Protein AF-A0A183B733-F1 (afdb_monomer)

Mean predicted aligned error: 8.27 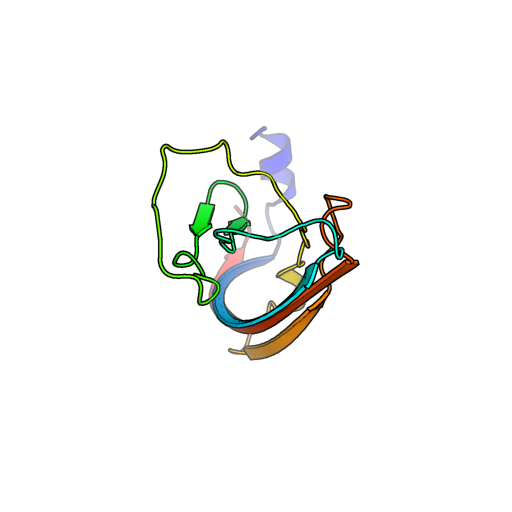Å

Structure (mmCIF, N/CA/C/O backbone):
data_AF-A0A183B733-F1
#
_entry.id   AF-A0A183B733-F1
#
loop_
_atom_site.group_PDB
_atom_site.id
_atom_site.type_symbol
_atom_site.label_atom_id
_atom_site.label_alt_id
_atom_site.label_comp_id
_atom_site.label_asym_id
_atom_site.label_entity_id
_atom_site.label_seq_id
_atom_site.pdbx_PDB_ins_code
_atom_site.Cartn_x
_atom_site.Cartn_y
_atom_site.Cartn_z
_atom_site.occupancy
_atom_site.B_iso_or_equiv
_atom_site.auth_seq_id
_atom_site.auth_comp_id
_atom_site.auth_asym_id
_atom_site.auth_atom_id
_atom_site.pdbx_PDB_model_num
ATOM 1 N N . MET A 1 1 ? -9.463 10.894 -22.997 1.00 62.44 1 MET A N 1
ATOM 2 C CA . MET A 1 1 ? -8.229 11.721 -22.964 1.00 62.44 1 MET A CA 1
ATOM 3 C C . MET A 1 1 ? -8.313 12.699 -24.121 1.00 62.44 1 MET A C 1
ATOM 5 O O . MET A 1 1 ? -8.489 12.227 -25.234 1.00 62.44 1 MET A O 1
ATOM 9 N N . SER A 1 2 ? -8.255 14.009 -23.868 1.00 85.12 2 SER A N 1
ATOM 10 C CA . SER A 1 2 ? -8.319 15.032 -24.923 1.00 85.12 2 SER A CA 1
ATOM 11 C C . SER A 1 2 ? -7.040 15.060 -25.768 1.00 85.12 2 SER A C 1
ATOM 13 O O . SER A 1 2 ? -5.976 14.662 -25.288 1.00 85.12 2 SER A O 1
ATOM 15 N N . VAL A 1 3 ? -7.145 15.556 -27.006 1.00 84.81 3 VAL A N 1
ATOM 16 C CA . VAL A 1 3 ? -6.021 15.739 -27.947 1.00 84.81 3 VAL A CA 1
ATOM 17 C C . VAL A 1 3 ? -4.889 16.554 -27.312 1.00 84.81 3 VAL A C 1
ATOM 19 O O . VAL A 1 3 ? -3.737 16.130 -27.335 1.00 84.81 3 VAL A O 1
ATOM 22 N N . TRP A 1 4 ? -5.230 17.641 -26.615 1.00 82.69 4 TRP 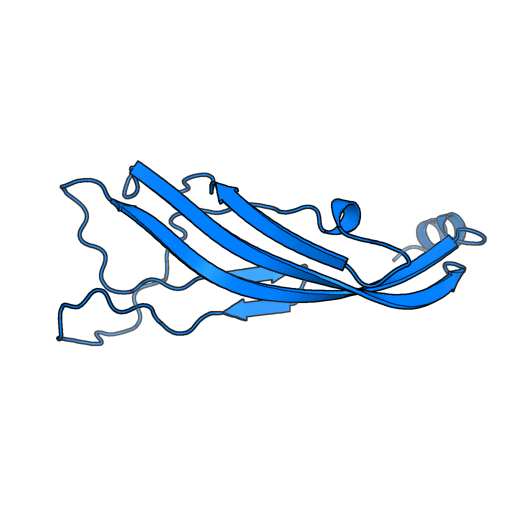A N 1
ATOM 23 C CA . TRP A 1 4 ? -4.272 18.492 -25.900 1.00 82.69 4 TRP A CA 1
ATOM 24 C C . TRP A 1 4 ? -3.411 17.731 -24.875 1.00 82.69 4 TRP A C 1
ATOM 26 O O . TRP A 1 4 ? -2.196 17.902 -24.828 1.00 82.69 4 TRP A O 1
ATOM 36 N N . ARG A 1 5 ? -3.999 16.807 -24.094 1.00 81.81 5 ARG A N 1
ATOM 37 C CA . ARG A 1 5 ? -3.239 15.999 -23.117 1.00 81.81 5 ARG A CA 1
ATOM 38 C C . ARG A 1 5 ? -2.340 14.939 -23.764 1.00 81.81 5 ARG A C 1
ATOM 40 O O . ARG A 1 5 ? -1.464 14.422 -23.073 1.00 81.81 5 ARG A O 1
ATOM 47 N N . ARG A 1 6 ? -2.583 14.563 -25.027 1.00 78.06 6 ARG A N 1
ATOM 48 C CA . ARG A 1 6 ? -1.682 13.682 -25.795 1.00 78.06 6 ARG A CA 1
ATOM 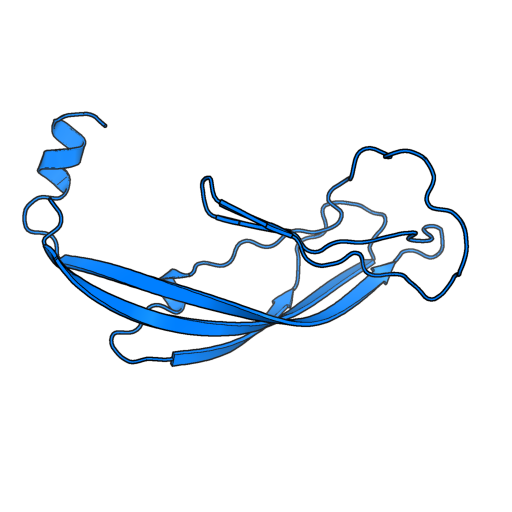49 C C . ARG A 1 6 ? -0.469 14.472 -26.278 1.00 78.06 6 ARG A C 1
ATOM 51 O O . ARG A 1 6 ? 0.648 14.091 -25.968 1.00 78.06 6 ARG A O 1
ATOM 58 N N . LEU A 1 7 ? -0.696 15.635 -26.892 1.00 82.56 7 LEU A N 1
ATOM 59 C CA . LEU A 1 7 ? 0.374 16.541 -27.331 1.00 82.56 7 LEU A CA 1
ATOM 60 C C . LEU A 1 7 ? 1.334 16.928 -26.197 1.00 82.56 7 LEU A C 1
ATOM 62 O O . LEU A 1 7 ? 2.540 16.925 -26.391 1.00 82.56 7 LEU A O 1
ATOM 66 N N . GLN A 1 8 ? 0.827 17.147 -24.980 1.00 83.00 8 GLN A N 1
ATOM 67 C CA . GLN A 1 8 ? 1.663 17.432 -23.803 1.00 83.00 8 GLN A CA 1
ATOM 68 C C . GLN A 1 8 ? 2.631 16.305 -23.389 1.00 83.00 8 GLN A C 1
ATOM 70 O O . GLN A 1 8 ? 3.446 16.510 -22.480 1.00 83.00 8 GLN A O 1
ATOM 75 N N . ARG A 1 9 ? 2.503 15.104 -23.960 1.00 81.06 9 ARG A N 1
ATOM 76 C CA . ARG A 1 9 ? 3.339 13.939 -23.644 1.00 81.06 9 ARG A CA 1
ATOM 77 C C . ARG A 1 9 ? 4.397 13.655 -24.701 1.00 81.06 9 ARG A C 1
ATOM 79 O O . ARG A 1 9 ? 5.410 13.072 -24.336 1.00 81.06 9 ARG A O 1
ATOM 86 N N . VAL A 1 10 ? 4.193 14.109 -25.936 1.00 83.88 10 VAL A N 1
ATOM 87 C CA . VAL A 1 10 ? 5.112 13.865 -27.054 1.00 83.88 10 VAL A CA 1
ATOM 88 C C . VAL A 1 10 ? 6.531 14.316 -26.684 1.00 83.88 10 VAL A C 1
ATOM 90 O O . VAL A 1 10 ? 6.717 15.397 -26.123 1.00 83.88 10 VAL A O 1
ATOM 93 N N . GLY A 1 11 ? 7.520 13.457 -26.944 1.00 79.19 11 GLY A N 1
ATOM 94 C CA . GLY A 1 11 ? 8.942 13.709 -26.675 1.00 79.19 11 GLY A CA 1
ATOM 95 C C . GLY A 1 11 ? 9.375 13.574 -25.208 1.00 79.19 11 GLY A C 1
ATOM 96 O O . GLY A 1 11 ? 10.546 13.771 -24.891 1.00 79.19 11 GLY A O 1
ATOM 97 N N . LYS A 1 12 ? 8.469 13.233 -24.278 1.00 87.25 12 LYS A N 1
ATOM 98 C CA . LYS A 1 12 ? 8.844 12.980 -22.876 1.00 87.25 12 LYS A CA 1
ATOM 99 C C . LYS A 1 12 ? 9.301 11.542 -22.694 1.00 87.25 12 LYS A C 1
ATOM 101 O O . LYS A 1 12 ? 8.663 10.623 -23.193 1.00 87.25 12 LYS A O 1
ATOM 106 N N . LYS A 1 13 ? 10.346 11.325 -21.895 1.00 86.19 13 LYS A N 1
ATOM 107 C CA . LYS A 1 13 ? 10.752 9.971 -21.496 1.00 86.19 13 LYS A CA 1
ATOM 108 C C . LYS A 1 13 ? 9.643 9.295 -20.684 1.00 86.19 13 LYS A C 1
ATOM 110 O O . LYS A 1 13 ? 9.031 9.906 -19.807 1.00 86.19 13 LYS A O 1
ATOM 115 N N . ALA A 1 14 ? 9.403 8.023 -20.969 1.00 87.38 14 ALA A N 1
ATOM 116 C CA . ALA A 1 14 ? 8.450 7.167 -20.288 1.00 87.38 14 ALA A CA 1
ATOM 117 C C . ALA A 1 14 ? 9.095 5.827 -19.940 1.00 87.38 14 ALA A C 1
ATOM 119 O O . ALA A 1 14 ? 9.787 5.214 -20.746 1.00 87.38 14 ALA A O 1
ATOM 120 N N . ALA A 1 15 ? 8.794 5.338 -18.743 1.00 90.06 15 ALA A N 1
ATOM 121 C CA . ALA A 1 15 ? 9.189 4.011 -18.313 1.00 90.06 15 ALA A CA 1
ATOM 122 C C . ALA A 1 15 ? 7.997 3.272 -17.707 1.00 90.06 15 ALA A C 1
ATOM 124 O O . ALA A 1 15 ? 7.101 3.858 -17.086 1.00 90.06 15 ALA A O 1
ATOM 125 N N .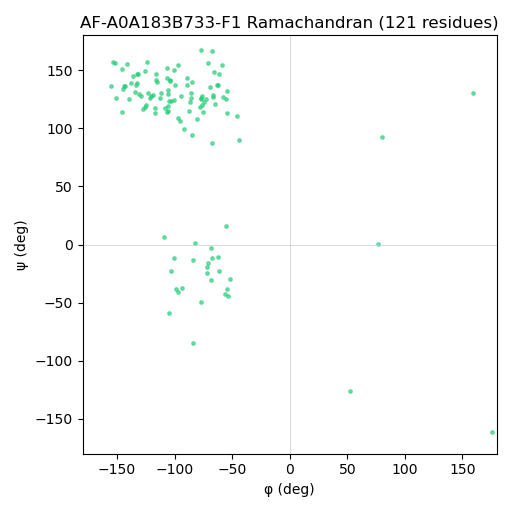 LYS A 1 16 ? 7.975 1.957 -17.906 1.00 91.69 16 LYS A N 1
ATOM 126 C CA . LYS A 1 16 ? 6.980 1.049 -17.346 1.00 91.69 16 LYS A CA 1
ATOM 127 C C . LYS A 1 16 ? 7.653 0.219 -16.261 1.00 91.69 16 LYS A C 1
ATOM 129 O O . LYS A 1 16 ? 8.532 -0.574 -16.568 1.00 91.69 16 LYS A O 1
ATOM 134 N N . PHE A 1 17 ? 7.188 0.356 -15.023 1.00 92.62 17 PHE A N 1
ATOM 135 C CA . PHE A 1 17 ? 7.687 -0.407 -13.876 1.00 92.62 17 PHE A CA 1
ATOM 136 C C . PHE A 1 17 ? 6.690 -1.483 -13.439 1.00 92.62 17 PHE A C 1
ATOM 138 O O . PHE A 1 17 ? 5.469 -1.274 -13.473 1.00 92.62 17 PHE A O 1
ATOM 145 N N . GLN A 1 18 ? 7.213 -2.631 -13.023 1.00 93.31 18 GLN A N 1
ATOM 146 C CA . GLN A 1 18 ? 6.507 -3.668 -12.289 1.00 93.31 18 GLN A CA 1
ATOM 147 C C . GLN A 1 18 ? 6.861 -3.537 -10.814 1.00 93.31 18 GLN A C 1
ATOM 149 O O . GLN A 1 18 ? 8.028 -3.592 -10.444 1.00 93.31 18 GLN A O 1
ATOM 154 N N . PHE A 1 19 ? 5.831 -3.399 -9.986 1.00 92.69 19 PHE A N 1
ATOM 155 C CA . PHE A 1 19 ? 5.975 -3.394 -8.539 1.00 92.69 19 PHE A CA 1
ATOM 156 C C . PHE A 1 19 ? 5.347 -4.654 -7.960 1.00 92.69 19 PHE A C 1
ATOM 158 O O . PHE A 1 19 ? 4.189 -4.956 -8.268 1.00 92.69 19 PHE A O 1
ATOM 165 N N . THR A 1 20 ? 6.087 -5.343 -7.101 1.00 93.31 20 THR A N 1
ATOM 166 C CA . THR A 1 20 ? 5.615 -6.500 -6.338 1.00 93.31 20 THR A CA 1
ATOM 167 C C . THR A 1 20 ? 5.722 -6.172 -4.856 1.00 93.31 20 THR A C 1
ATOM 169 O O . THR A 1 20 ? 6.763 -5.722 -4.394 1.00 93.31 20 THR A O 1
ATOM 172 N N . THR A 1 21 ? 4.644 -6.371 -4.103 1.00 92.62 21 THR A N 1
ATOM 173 C CA . THR A 1 21 ? 4.608 -6.108 -2.658 1.00 92.62 21 THR A CA 1
ATOM 174 C C . THR A 1 21 ? 4.453 -7.408 -1.887 1.00 92.62 21 THR A C 1
ATOM 176 O O . THR A 1 21 ? 3.473 -8.124 -2.104 1.00 92.62 21 THR A O 1
ATOM 179 N N . SER A 1 22 ? 5.345 -7.657 -0.938 1.00 93.12 22 SER A N 1
ATOM 180 C CA . SER A 1 22 ? 5.249 -8.761 0.017 1.00 93.12 22 SER A CA 1
ATOM 181 C C . SER A 1 22 ? 4.853 -8.207 1.381 1.00 93.12 22 SER A C 1
ATOM 183 O O . SER A 1 22 ? 5.593 -7.423 1.972 1.00 93.12 22 SER A O 1
ATOM 185 N N . LEU A 1 23 ? 3.669 -8.582 1.867 1.00 92.38 23 LEU A N 1
ATOM 186 C CA . LEU A 1 23 ? 3.185 -8.191 3.194 1.00 92.38 23 LEU A CA 1
ATOM 187 C C . LEU A 1 23 ? 3.892 -9.057 4.242 1.00 92.38 23 LEU A C 1
ATOM 189 O O . LEU A 1 23 ? 3.837 -10.280 4.132 1.00 92.38 23 LEU A O 1
ATOM 193 N N . GLN A 1 24 ? 4.548 -8.438 5.223 1.00 92.25 24 GLN A N 1
ATOM 194 C CA . GLN A 1 24 ? 5.328 -9.155 6.237 1.00 92.25 24 GLN A CA 1
ATOM 195 C C . GLN A 1 24 ? 4.589 -9.197 7.571 1.00 92.25 24 GLN A C 1
ATOM 197 O O . GLN A 1 24 ? 4.254 -10.273 8.053 1.00 92.25 24 GLN A O 1
ATOM 202 N N . GLU A 1 25 ? 4.277 -8.033 8.137 1.00 92.56 25 GLU A N 1
ATOM 203 C CA . GLU A 1 25 ? 3.686 -7.940 9.472 1.00 92.56 25 GLU A CA 1
ATOM 204 C C . GLU A 1 25 ? 2.659 -6.812 9.539 1.00 92.56 25 GLU A C 1
ATOM 206 O O . GLU A 1 25 ? 2.895 -5.709 9.049 1.00 92.56 25 GLU A O 1
ATOM 211 N N . LEU A 1 26 ? 1.514 -7.082 10.164 1.00 92.00 26 LEU A N 1
ATOM 212 C CA . LEU A 1 26 ? 0.481 -6.090 10.438 1.00 92.00 26 LEU A CA 1
ATOM 213 C C . LEU A 1 26 ? 0.318 -5.938 11.949 1.00 92.00 26 LEU A C 1
ATOM 215 O O . LEU A 1 26 ? -0.202 -6.835 12.609 1.00 92.00 26 LEU A O 1
ATOM 219 N N . THR A 1 27 ? 0.679 -4.772 12.470 1.00 93.00 27 THR A N 1
ATOM 220 C CA . THR A 1 27 ? 0.512 -4.428 13.883 1.00 93.00 27 THR A CA 1
ATOM 221 C C . THR A 1 27 ? -0.646 -3.449 14.010 1.00 93.00 27 THR A C 1
ATOM 223 O O . THR A 1 27 ? -0.618 -2.361 13.430 1.00 93.00 27 THR A O 1
ATOM 226 N N . ILE A 1 28 ? -1.688 -3.829 14.746 1.00 90.75 28 ILE A N 1
ATOM 227 C CA . ILE A 1 28 ? -2.863 -2.991 14.988 1.00 90.75 28 ILE A CA 1
ATOM 228 C C . ILE A 1 28 ? -3.134 -2.962 16.483 1.00 90.75 28 ILE A C 1
ATOM 230 O O . ILE A 1 28 ? -3.328 -4.006 17.101 1.00 90.75 28 ILE A O 1
ATOM 234 N N . GLU A 1 29 ? -3.265 -1.765 17.033 1.00 91.12 29 GLU A N 1
ATOM 235 C CA . GLU A 1 29 ? -3.755 -1.570 18.389 1.00 91.12 29 GLU A CA 1
ATOM 236 C C . GLU A 1 29 ? -5.202 -1.096 18.317 1.00 91.12 29 GLU A C 1
ATOM 238 O O . GLU A 1 29 ? -5.525 -0.099 17.665 1.00 91.12 29 GLU A O 1
ATOM 243 N N . CYS A 1 30 ? -6.099 -1.835 18.962 1.00 90.25 30 CYS A N 1
ATOM 244 C CA . CYS A 1 30 ? -7.514 -1.494 19.049 1.00 90.25 30 CYS A CA 1
ATOM 245 C C . CYS A 1 30 ? -7.816 -0.786 20.371 1.00 90.25 30 CYS A C 1
ATOM 247 O O . CYS A 1 30 ? -7.146 -0.999 21.379 1.00 90.25 30 CYS A O 1
ATOM 249 N N . ASN A 1 31 ? -8.874 0.023 20.387 1.00 88.75 31 ASN A N 1
ATOM 250 C CA . ASN A 1 31 ? -9.420 0.541 21.639 1.00 88.75 31 ASN A CA 1
ATOM 251 C C . ASN A 1 31 ? -9.999 -0.618 22.482 1.00 88.75 31 ASN A C 1
ATOM 253 O O . ASN A 1 31 ? -10.556 -1.563 21.926 1.00 88.75 31 ASN A O 1
ATOM 257 N N . ARG A 1 32 ? -9.945 -0.516 23.817 1.00 82.00 32 ARG A N 1
ATOM 258 C CA . ARG A 1 32 ? -10.461 -1.501 24.791 1.00 82.00 32 ARG A CA 1
ATOM 259 C C . ARG A 1 32 ? -11.923 -1.899 24.553 1.00 82.00 32 ARG A C 1
ATOM 261 O O . ARG A 1 32 ? -12.313 -3.019 24.861 1.00 82.00 32 ARG A O 1
ATOM 268 N N . GLN A 1 33 ? -12.726 -0.998 23.991 1.00 85.50 33 GLN A N 1
ATOM 269 C CA . GLN A 1 33 ? -14.141 -1.239 23.678 1.00 85.50 33 GLN A CA 1
ATOM 270 C C . GLN A 1 33 ? -14.365 -1.953 22.335 1.00 85.50 33 GLN A C 1
ATOM 272 O O . GLN A 1 33 ? -15.474 -2.404 22.050 1.00 85.50 33 GLN A O 1
ATOM 277 N N . TYR A 1 34 ? -13.343 -2.045 21.481 1.00 83.19 34 TYR A N 1
ATOM 278 C CA . TYR A 1 34 ? -13.457 -2.641 20.158 1.00 83.19 34 TYR A CA 1
ATOM 279 C C . TYR A 1 34 ? -12.778 -4.008 20.107 1.00 83.19 34 TYR A C 1
ATOM 281 O O . TYR A 1 34 ? -11.557 -4.115 20.174 1.00 83.19 34 TYR A O 1
ATOM 289 N N . ARG A 1 35 ? -13.582 -5.056 19.905 1.00 79.00 35 ARG A N 1
ATOM 290 C CA . ARG A 1 35 ? -13.090 -6.394 19.566 1.00 79.00 35 ARG A CA 1
ATOM 291 C C . ARG A 1 35 ? -13.168 -6.600 18.050 1.00 79.00 35 ARG A C 1
ATOM 293 O O . ARG A 1 35 ? -14.279 -6.678 17.516 1.00 79.00 35 ARG A O 1
ATOM 300 N N . PRO A 1 36 ? -12.034 -6.642 17.328 1.00 75.44 36 PRO A N 1
ATOM 301 C CA . PRO A 1 36 ? -12.049 -6.957 15.907 1.00 75.44 36 PRO A CA 1
ATOM 302 C C . PRO A 1 36 ? -12.427 -8.430 15.703 1.00 75.44 36 PRO A C 1
ATOM 304 O O . PRO A 1 36 ? -11.923 -9.303 16.399 1.00 75.44 36 PRO A O 1
ATOM 307 N N . GLY A 1 37 ? -13.321 -8.699 14.747 1.00 78.81 37 GLY A N 1
ATOM 308 C CA . GLY A 1 37 ? -13.609 -10.064 14.295 1.00 78.81 37 GLY A CA 1
ATOM 309 C C . GLY A 1 37 ? -12.592 -10.486 13.240 1.00 78.81 37 GLY A C 1
ATOM 310 O O . GLY A 1 37 ? -11.557 -11.069 13.537 1.00 78.81 37 GLY A O 1
ATOM 311 N N . THR A 1 38 ? -12.867 -10.114 11.992 1.00 81.94 38 THR A N 1
ATOM 312 C CA . THR A 1 38 ? -11.987 -10.374 10.850 1.00 81.94 38 THR A CA 1
ATOM 313 C C . THR A 1 38 ? -11.455 -9.078 10.262 1.00 81.94 38 THR A C 1
ATOM 315 O O . THR A 1 38 ? -12.220 -8.127 10.069 1.00 81.94 38 THR A O 1
ATOM 318 N N . PHE A 1 39 ? -10.182 -9.059 9.881 1.00 84.69 39 PHE A N 1
ATOM 319 C CA . PHE A 1 39 ? -9.585 -7.951 9.139 1.00 84.69 39 PHE A CA 1
ATOM 320 C C . PHE A 1 39 ? -8.967 -8.441 7.834 1.00 84.69 39 PHE A C 1
ATOM 322 O O . PHE A 1 39 ? -8.663 -9.618 7.649 1.00 84.69 39 PHE A O 1
ATOM 329 N N . VAL A 1 40 ? -8.827 -7.514 6.892 1.00 89.69 40 VAL A N 1
ATOM 330 C CA . VAL A 1 40 ? -8.283 -7.783 5.567 1.00 89.69 40 VAL A CA 1
ATOM 331 C C . VAL A 1 40 ? -7.492 -6.565 5.120 1.00 89.69 40 VAL A C 1
ATOM 333 O O . VAL A 1 40 ? -7.985 -5.439 5.227 1.00 89.69 40 VAL A O 1
ATOM 336 N N . ILE A 1 41 ? -6.292 -6.785 4.587 1.00 91.19 41 ILE A N 1
ATOM 337 C CA . ILE A 1 41 ? -5.506 -5.734 3.947 1.00 91.19 41 ILE A CA 1
ATOM 338 C C . ILE A 1 41 ? -5.948 -5.635 2.493 1.00 91.19 41 ILE A C 1
ATOM 340 O O . ILE A 1 41 ? -6.021 -6.629 1.770 1.00 91.19 41 ILE A O 1
ATOM 344 N N . VAL A 1 42 ? -6.236 -4.414 2.058 1.00 92.44 42 VAL A N 1
ATOM 345 C CA . VAL A 1 42 ? -6.586 -4.119 0.674 1.00 92.44 42 VAL A CA 1
ATOM 346 C C . VAL A 1 42 ? -5.529 -3.194 0.101 1.00 92.44 42 VAL A C 1
ATOM 348 O O . VAL A 1 42 ? -5.399 -2.052 0.535 1.00 92.44 42 VAL A O 1
ATOM 351 N N . TRP A 1 43 ? -4.824 -3.671 -0.916 1.00 91.38 43 TRP A N 1
ATOM 352 C CA . TRP A 1 43 ? -3.968 -2.842 -1.748 1.00 91.38 43 TRP A CA 1
ATOM 353 C C . TRP A 1 43 ? -4.754 -2.389 -2.973 1.00 91.38 43 TRP A C 1
ATOM 355 O O . TRP A 1 43 ? -5.340 -3.208 -3.681 1.00 91.38 43 TRP A O 1
ATOM 365 N N . SER A 1 44 ? -4.787 -1.091 -3.252 1.00 91.62 44 SER A N 1
ATOM 366 C CA . SER A 1 44 ? -5.502 -0.571 -4.420 1.00 91.62 44 SER A CA 1
ATOM 367 C C . SER A 1 44 ? -4.652 0.435 -5.174 1.00 91.62 44 SER A C 1
ATOM 369 O O . SER A 1 44 ? -3.987 1.275 -4.573 1.00 91.62 44 SER A O 1
ATOM 371 N N . ARG A 1 45 ? -4.667 0.342 -6.504 1.00 88.31 45 ARG A N 1
ATOM 372 C CA . ARG A 1 45 ? -3.991 1.282 -7.396 1.00 88.31 45 ARG A CA 1
ATOM 373 C C . ARG A 1 45 ? -4.805 1.446 -8.670 1.00 88.31 45 ARG A C 1
ATOM 375 O O . ARG A 1 45 ? -4.896 0.524 -9.483 1.00 88.31 45 ARG A O 1
ATOM 382 N N . ARG A 1 46 ? -5.341 2.654 -8.878 1.00 83.81 46 ARG A N 1
ATOM 383 C CA . ARG A 1 46 ? -6.262 2.964 -9.986 1.00 83.81 46 ARG A CA 1
ATOM 384 C C . ARG A 1 46 ? -7.425 1.956 -9.983 1.00 83.81 46 ARG A C 1
ATOM 386 O O . ARG A 1 46 ? -8.042 1.761 -8.947 1.00 83.81 46 ARG A O 1
ATOM 393 N N . SER A 1 47 ? -7.682 1.282 -11.102 1.00 84.88 47 SER A N 1
ATOM 394 C CA . SER A 1 47 ? -8.749 0.281 -11.225 1.00 84.88 47 SER A CA 1
ATOM 395 C C . SER A 1 47 ? -8.369 -1.118 -10.705 1.00 84.88 47 SER A C 1
ATOM 397 O O . SER A 1 47 ? -9.168 -2.043 -10.821 1.00 84.88 47 SER A O 1
ATOM 399 N N . ARG A 1 48 ? -7.155 -1.317 -10.172 1.00 86.06 48 ARG A N 1
ATOM 400 C CA . ARG A 1 48 ? -6.710 -2.616 -9.642 1.00 86.06 48 ARG A CA 1
ATOM 401 C C . ARG A 1 48 ? -6.842 -2.648 -8.128 1.00 86.06 48 ARG A C 1
ATOM 403 O O . ARG A 1 48 ? -6.457 -1.695 -7.450 1.00 86.06 48 ARG A O 1
ATOM 410 N N . ARG A 1 49 ? -7.329 -3.769 -7.603 1.00 90.19 49 ARG A N 1
ATOM 411 C CA . ARG A 1 49 ? -7.487 -4.001 -6.169 1.00 90.19 49 ARG A CA 1
ATOM 412 C C . ARG A 1 49 ? -7.085 -5.434 -5.837 1.00 90.19 49 ARG A C 1
ATOM 414 O O . ARG A 1 49 ? -7.633 -6.368 -6.407 1.00 90.19 49 ARG A O 1
ATOM 421 N N . TYR A 1 50 ? -6.152 -5.583 -4.906 1.00 89.31 50 TYR A N 1
ATOM 422 C CA . TYR A 1 50 ? -5.694 -6.857 -4.364 1.00 89.31 50 TYR A CA 1
ATOM 423 C C . TYR A 1 50 ? -6.047 -6.918 -2.886 1.00 89.31 50 TYR A C 1
ATOM 425 O O . TYR A 1 50 ? -6.008 -5.911 -2.180 1.00 89.31 50 TYR A O 1
ATOM 433 N N . THR A 1 51 ? -6.451 -8.092 -2.430 1.00 89.81 51 THR A N 1
ATOM 434 C CA . THR A 1 51 ? -7.014 -8.291 -1.098 1.00 89.81 51 THR A CA 1
ATOM 435 C C . THR A 1 51 ? -6.295 -9.470 -0.458 1.00 89.81 51 THR A C 1
ATOM 437 O O . THR A 1 51 ? -6.155 -10.510 -1.099 1.00 89.81 51 THR A O 1
ATOM 440 N N . SER A 1 52 ? -5.801 -9.303 0.770 1.00 88.44 52 SER A N 1
ATOM 441 C CA . SER A 1 52 ? -5.163 -10.392 1.512 1.00 88.44 52 SER A CA 1
ATOM 442 C C . SER A 1 52 ? -6.181 -11.469 1.889 1.00 88.44 52 SER A C 1
ATOM 444 O O . SER A 1 52 ? -7.394 -11.239 1.875 1.00 88.44 52 SER A O 1
ATOM 446 N N . LYS A 1 53 ? -5.691 -12.638 2.314 1.00 84.50 53 LYS A N 1
ATOM 447 C CA . LYS A 1 53 ? -6.533 -13.588 3.050 1.00 84.50 53 LYS A CA 1
ATOM 448 C C . LYS A 1 53 ? -7.073 -12.916 4.317 1.00 84.50 53 LYS A C 1
ATOM 450 O O . LYS A 1 53 ? -6.483 -11.956 4.827 1.00 84.50 53 LYS A O 1
ATOM 455 N N . VAL A 1 54 ? -8.215 -13.405 4.787 1.00 79.44 54 VAL A N 1
ATOM 456 C CA . VAL A 1 54 ? -8.828 -12.924 6.023 1.00 79.44 54 VAL A CA 1
ATOM 457 C C 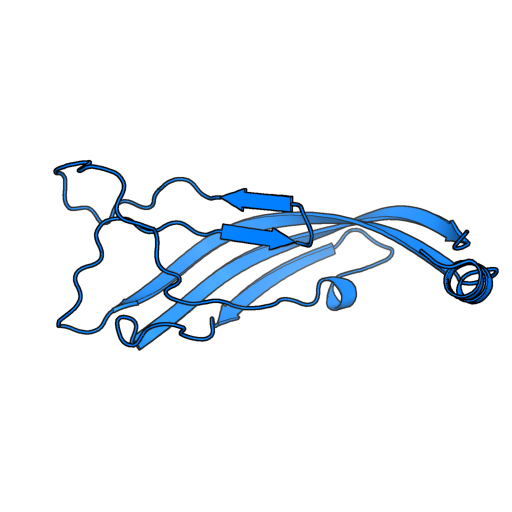. VAL A 1 54 ? -7.911 -13.272 7.191 1.00 79.44 54 VAL A C 1
ATOM 459 O O . VAL A 1 54 ? -7.593 -14.440 7.398 1.00 79.44 54 VAL A O 1
ATOM 462 N N . GLY A 1 55 ? -7.464 -12.250 7.919 1.00 66.25 55 GLY A N 1
ATOM 463 C CA . GLY A 1 55 ? -6.758 -12.438 9.176 1.00 66.25 55 GLY A CA 1
ATOM 464 C C . GLY A 1 55 ? -7.770 -12.814 10.248 1.00 66.25 55 GLY A C 1
ATOM 465 O O . GLY A 1 55 ? -8.643 -12.008 10.582 1.00 66.25 55 GLY A O 1
ATOM 466 N N . ASN A 1 56 ? -7.672 -14.041 10.753 1.00 61.22 56 ASN A N 1
ATOM 467 C CA . ASN A 1 56 ? -8.431 -14.480 11.913 1.00 61.22 56 ASN A CA 1
ATOM 468 C C . ASN A 1 56 ? -7.614 -14.116 13.156 1.00 61.22 56 ASN A C 1
ATOM 470 O O . ASN A 1 56 ? -6.529 -14.658 13.358 1.00 61.22 56 ASN A O 1
ATOM 474 N N . VAL A 1 57 ? -8.125 -13.215 13.997 1.00 56.44 57 VAL A N 1
ATOM 475 C CA . VAL A 1 57 ? -7.715 -13.210 15.410 1.00 56.44 57 VAL A CA 1
ATOM 476 C C . VAL A 1 57 ? -8.176 -14.558 15.976 1.00 56.44 57 VAL A C 1
ATOM 478 O O . VAL A 1 57 ? -9.268 -14.999 15.628 1.00 56.44 57 VAL A O 1
ATOM 481 N N . THR A 1 58 ? -7.360 -15.238 16.781 1.00 47.69 58 THR A N 1
ATOM 482 C CA . THR A 1 58 ? -7.478 -16.641 17.255 1.00 47.69 58 THR A CA 1
ATOM 483 C C . THR A 1 58 ? -8.776 -17.048 17.982 1.00 47.69 58 THR A C 1
ATOM 485 O O . THR A 1 58 ? -8.844 -18.119 18.578 1.00 47.69 58 THR A O 1
ATOM 488 N N . THR A 1 59 ? -9.856 -16.280 17.900 1.00 45.00 59 THR A N 1
ATOM 489 C CA . THR A 1 59 ? -11.177 -16.697 18.366 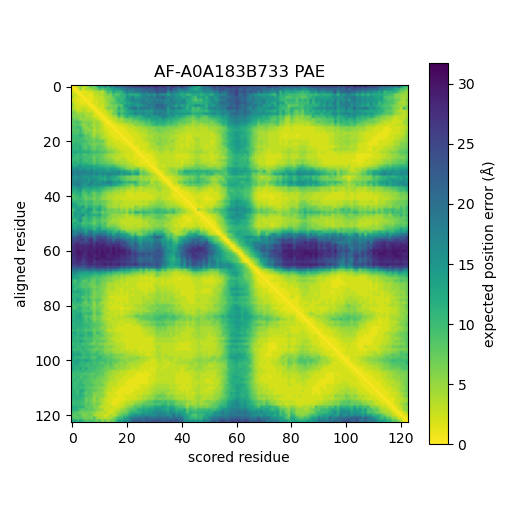1.00 45.00 59 THR A CA 1
ATOM 490 C C . THR A 1 59 ? -11.874 -17.501 17.271 1.00 45.00 59 THR A C 1
ATOM 492 O O . THR A 1 59 ? -12.524 -16.959 16.377 1.00 45.00 59 THR A O 1
ATOM 495 N N . SER A 1 60 ? -11.743 -18.826 17.340 1.00 46.84 60 SER A N 1
ATOM 496 C CA . SER A 1 60 ? -12.629 -19.735 16.612 1.00 46.84 60 SER A CA 1
ATOM 497 C C . SER A 1 60 ? -14.084 -19.418 16.981 1.00 46.84 60 SER A C 1
ATOM 499 O O . SER A 1 60 ? -14.453 -19.565 18.144 1.00 46.84 60 SER A O 1
ATOM 501 N N . ARG A 1 61 ? -14.879 -18.917 16.023 1.00 44.38 61 ARG A N 1
ATOM 502 C CA . ARG A 1 61 ? -16.327 -19.166 15.827 1.00 44.38 61 ARG A CA 1
ATOM 503 C C . ARG A 1 61 ? -16.995 -18.061 14.987 1.00 44.38 61 ARG A C 1
ATOM 505 O O . ARG A 1 61 ? -16.922 -16.882 15.309 1.00 44.38 61 ARG A O 1
ATOM 512 N N . LEU A 1 62 ? -17.732 -18.533 13.973 1.00 47.66 62 LEU A N 1
ATOM 513 C CA . LEU A 1 62 ? -18.831 -17.892 13.233 1.00 47.66 62 LEU A CA 1
ATOM 514 C C . LEU A 1 62 ? -18.466 -16.880 12.130 1.00 47.66 62 LEU A C 1
ATOM 516 O O . LEU A 1 62 ? -18.420 -15.667 12.322 1.00 47.66 62 LEU A O 1
ATOM 520 N N . SER A 1 63 ? -18.363 -17.403 10.904 1.00 45.28 63 SER A N 1
ATOM 521 C CA . SER A 1 63 ? -18.654 -16.659 9.677 1.00 45.28 63 SER A CA 1
ATOM 522 C C . SER A 1 63 ? -20.158 -16.346 9.603 1.00 45.28 63 SER A C 1
ATOM 524 O O . SER A 1 63 ? -20.938 -17.126 9.061 1.00 45.28 63 SER A O 1
ATOM 526 N N . GLY A 1 64 ? -20.573 -15.224 10.194 1.00 47.06 64 GLY A N 1
ATOM 527 C CA . GLY A 1 64 ? -21.900 -14.635 9.977 1.00 47.06 64 GLY A CA 1
ATOM 528 C C . GLY A 1 64 ? -22.004 -13.900 8.628 1.00 47.06 64 GLY A C 1
ATOM 529 O O . GLY A 1 64 ? -20.979 -13.658 7.981 1.00 47.06 64 GLY A O 1
ATOM 530 N N . PRO A 1 65 ? -23.222 -13.530 8.182 1.00 47.53 65 PRO A N 1
ATOM 531 C CA . PRO A 1 65 ? -23.456 -12.948 6.863 1.00 47.53 65 PRO A CA 1
ATOM 532 C C . PRO A 1 65 ? -22.710 -11.617 6.700 1.00 47.53 65 PRO A C 1
ATOM 534 O O . PRO A 1 65 ? -22.525 -10.864 7.654 1.00 47.53 65 PRO A O 1
ATOM 537 N N . SER A 1 66 ? -22.269 -11.358 5.466 1.00 53.62 66 SER A N 1
ATOM 538 C CA . SER A 1 66 ? -21.4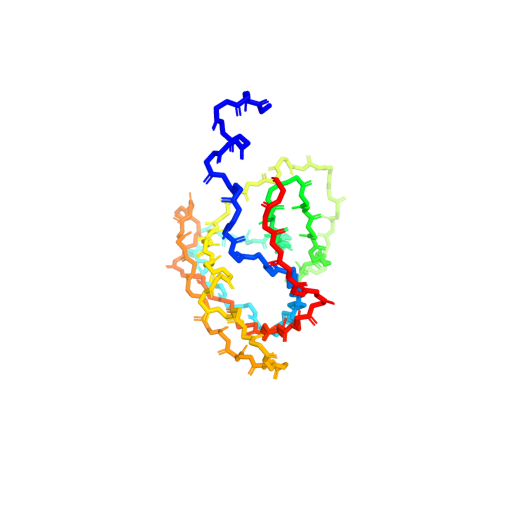25 -10.241 5.020 1.00 53.62 66 SER A CA 1
ATOM 539 C C . SER A 1 66 ? -21.833 -8.879 5.601 1.00 53.62 66 SER A C 1
ATOM 541 O O . SER A 1 66 ? -22.595 -8.115 5.007 1.00 53.62 66 SER A O 1
ATOM 543 N N . VAL A 1 67 ? -21.266 -8.533 6.757 1.00 59.34 67 VAL A N 1
ATOM 544 C CA . VAL A 1 67 ? -21.302 -7.170 7.284 1.00 59.34 67 VAL A CA 1
ATOM 545 C C . VAL A 1 67 ? -20.471 -6.297 6.347 1.00 59.34 67 VAL A C 1
ATOM 547 O O . VAL A 1 67 ? -19.306 -6.588 6.064 1.00 59.34 67 VAL A O 1
ATOM 550 N N . ARG A 1 68 ? -21.067 -5.203 5.862 1.00 70.38 68 ARG A N 1
ATOM 551 C CA . ARG A 1 68 ? -20.405 -4.182 5.038 1.00 70.38 68 ARG A CA 1
ATOM 552 C C . ARG A 1 68 ? -19.042 -3.816 5.642 1.00 70.38 68 ARG A C 1
ATOM 554 O O . ARG A 1 68 ? -18.975 -3.181 6.696 1.00 70.38 68 ARG A O 1
ATOM 561 N N . ARG A 1 69 ? -17.954 -4.209 4.965 1.00 78.31 69 ARG A N 1
ATOM 562 C CA . ARG A 1 69 ? -16.578 -3.937 5.410 1.00 78.31 69 ARG A CA 1
ATOM 563 C C . ARG A 1 69 ? -16.376 -2.427 5.550 1.00 78.31 69 ARG A C 1
ATOM 565 O O . ARG A 1 69 ? -16.637 -1.677 4.610 1.00 78.31 69 ARG A O 1
ATOM 572 N N . ARG A 1 70 ? -15.905 -1.985 6.719 1.00 87.62 70 ARG A N 1
ATOM 573 C CA . ARG A 1 70 ? -15.547 -0.585 6.983 1.00 87.62 70 ARG A CA 1
ATOM 574 C C . ARG A 1 70 ? -14.035 -0.429 6.976 1.00 87.62 70 ARG A C 1
ATOM 576 O O . ARG A 1 70 ? -13.316 -1.285 7.481 1.00 87.62 70 ARG A O 1
ATOM 583 N N . VAL A 1 71 ? -13.569 0.680 6.418 1.00 90.75 71 VAL A N 1
ATOM 584 C CA . VAL A 1 71 ? -12.152 1.037 6.419 1.00 90.75 71 VAL A CA 1
ATOM 585 C C . VAL A 1 71 ? -11.758 1.479 7.828 1.00 90.75 71 VAL A C 1
ATOM 587 O O . VAL A 1 71 ? -12.396 2.365 8.394 1.00 90.75 71 VAL A O 1
ATOM 590 N N . LEU A 1 72 ? -10.735 0.845 8.403 1.00 92.50 72 LEU A N 1
ATOM 591 C CA . LEU A 1 72 ? -10.246 1.171 9.747 1.00 92.50 72 LEU A CA 1
ATOM 592 C C . LEU A 1 72 ? -9.018 2.084 9.718 1.00 92.50 72 LEU A C 1
ATOM 594 O O . LEU A 1 72 ? -8.922 3.001 10.529 1.00 92.50 72 LEU A O 1
ATOM 598 N N . ALA A 1 73 ? -8.117 1.865 8.763 1.00 94.50 73 ALA A N 1
ATOM 599 C CA . ALA A 1 73 ? -6.951 2.699 8.516 1.00 94.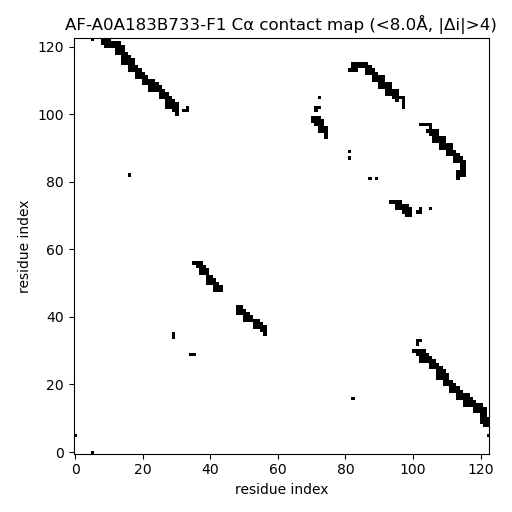50 73 ALA A CA 1
ATOM 600 C C . ALA A 1 73 ? -6.548 2.623 7.034 1.00 94.50 73 ALA A C 1
ATOM 602 O O . ALA A 1 73 ? -6.898 1.665 6.341 1.00 94.50 73 ALA A O 1
ATOM 603 N N . THR A 1 74 ? -5.851 3.647 6.540 1.00 95.44 74 THR A N 1
ATOM 604 C CA . THR A 1 74 ? -5.373 3.738 5.151 1.00 95.44 74 THR A CA 1
ATOM 605 C C . THR A 1 74 ? -4.037 4.457 5.076 1.00 95.44 74 THR A C 1
ATOM 607 O O . THR A 1 74 ? -3.759 5.348 5.875 1.00 95.44 74 THR A O 1
ATOM 610 N N . ARG A 1 75 ? -3.220 4.130 4.076 1.00 95.56 75 ARG A N 1
ATOM 611 C CA . ARG A 1 75 ? -2.048 4.929 3.719 1.00 95.56 75 ARG A CA 1
ATOM 612 C C . ARG A 1 75 ? -1.869 4.921 2.211 1.00 95.56 75 ARG A C 1
ATOM 614 O O . ARG A 1 75 ? -2.008 3.879 1.579 1.00 95.56 75 ARG A O 1
ATOM 621 N N . GLN A 1 76 ? -1.584 6.092 1.653 1.00 93.56 76 GLN A N 1
ATOM 622 C CA . GLN A 1 76 ? -1.111 6.215 0.281 1.00 93.56 76 GLN A CA 1
ATOM 623 C C . GLN A 1 76 ? 0.411 6.125 0.281 1.00 93.56 76 GLN A C 1
ATOM 625 O O . GLN A 1 76 ? 1.060 6.698 1.155 1.00 93.56 76 GLN A O 1
ATOM 630 N N . ILE A 1 77 ? 0.941 5.387 -0.687 1.00 92.00 77 ILE A N 1
ATOM 631 C CA . ILE A 1 77 ? 2.371 5.214 -0.919 1.00 92.00 77 ILE A CA 1
ATOM 632 C C . ILE A 1 77 ? 2.632 5.711 -2.331 1.00 92.00 77 ILE A C 1
ATOM 634 O O . ILE A 1 77 ? 1.963 5.262 -3.272 1.00 92.00 77 ILE A O 1
ATOM 638 N N . ASP A 1 78 ? 3.569 6.641 -2.471 1.00 92.38 78 ASP A N 1
ATOM 639 C CA . ASP A 1 78 ? 4.017 7.067 -3.783 1.00 92.38 78 ASP A CA 1
ATOM 640 C C . ASP A 1 78 ? 5.023 6.050 -4.323 1.00 92.38 78 ASP A C 1
ATOM 642 O O . ASP A 1 78 ? 6.145 5.922 -3.851 1.00 92.38 78 ASP A O 1
ATOM 646 N N . LEU A 1 79 ? 4.594 5.271 -5.314 1.00 90.56 79 LEU A N 1
ATOM 647 C CA . LEU A 1 79 ? 5.449 4.263 -5.938 1.00 90.56 79 LEU A CA 1
ATOM 648 C C . LEU A 1 79 ? 6.551 4.883 -6.803 1.00 90.56 79 LEU A C 1
ATOM 650 O O . LEU A 1 79 ? 7.482 4.173 -7.170 1.00 90.56 79 LEU A O 1
ATOM 654 N N . SER A 1 80 ? 6.439 6.166 -7.164 1.00 89.06 80 SER A N 1
ATOM 655 C CA . SER A 1 80 ? 7.466 6.831 -7.966 1.00 89.06 80 SER A CA 1
ATOM 656 C C . SER A 1 80 ? 8.776 7.009 -7.199 1.00 89.06 80 SER A C 1
ATOM 658 O O . SER A 1 80 ? 9.832 6.882 -7.807 1.00 89.06 80 SER A O 1
ATOM 660 N N . GLU A 1 81 ? 8.714 7.156 -5.872 1.00 92.12 81 GLU A N 1
ATOM 661 C CA . GLU A 1 81 ? 9.887 7.214 -4.983 1.00 92.12 81 GLU A CA 1
ATOM 662 C C . GLU A 1 81 ? 10.721 5.922 -5.019 1.00 92.12 81 GLU A C 1
ATOM 664 O O . GLU A 1 81 ? 11.912 5.933 -4.726 1.00 92.12 81 GLU A O 1
ATOM 669 N N . PHE A 1 82 ? 10.103 4.803 -5.411 1.00 91.50 82 PHE A N 1
ATOM 670 C CA . PHE A 1 82 ? 10.732 3.481 -5.472 1.00 91.50 82 PHE A CA 1
ATOM 671 C C . PHE A 1 82 ? 10.959 2.996 -6.909 1.00 91.50 82 PHE A C 1
ATOM 673 O O . PHE A 1 82 ? 11.316 1.839 -7.140 1.00 91.50 82 PHE A O 1
ATOM 680 N N . ALA A 1 83 ? 10.703 3.846 -7.903 1.00 91.38 83 ALA A N 1
ATOM 681 C CA . ALA A 1 83 ? 10.991 3.537 -9.293 1.00 91.38 83 ALA A CA 1
ATOM 682 C C . ALA A 1 83 ? 12.492 3.723 -9.550 1.00 91.38 83 ALA A C 1
ATOM 684 O O . ALA A 1 83 ? 13.012 4.827 -9.423 1.00 91.38 83 ALA A O 1
ATOM 685 N N . ALA A 1 84 ? 13.179 2.648 -9.929 1.00 89.12 84 ALA A N 1
ATOM 686 C CA . ALA A 1 84 ? 14.604 2.670 -10.236 1.00 89.12 84 ALA A CA 1
ATOM 687 C C . ALA A 1 84 ? 14.876 1.937 -11.552 1.00 89.12 84 ALA A C 1
ATOM 689 O O . ALA A 1 84 ? 14.204 0.960 -11.883 1.00 89.12 84 ALA A O 1
ATOM 690 N N . ASN A 1 85 ? 15.872 2.410 -12.299 1.00 88.50 85 ASN A N 1
ATOM 691 C CA . ASN A 1 85 ? 16.354 1.790 -13.540 1.00 88.50 85 ASN A CA 1
ATOM 692 C C . ASN A 1 85 ? 17.039 0.428 -13.313 1.00 88.50 85 ASN A C 1
ATOM 694 O O . ASN A 1 85 ? 17.264 -0.316 -14.262 1.00 88.50 85 ASN A O 1
ATOM 698 N N . ILE A 1 86 ? 17.335 0.089 -12.060 1.00 91.31 86 ILE A N 1
ATOM 699 C CA . ILE A 1 86 ? 17.882 -1.194 -11.621 1.00 91.31 86 ILE A CA 1
ATOM 700 C C . ILE A 1 86 ? 16.834 -1.861 -10.716 1.00 91.31 86 ILE A C 1
ATOM 702 O O . ILE A 1 86 ? 16.115 -1.145 -10.013 1.00 91.31 86 ILE A O 1
ATOM 706 N N . PRO A 1 87 ? 16.709 -3.203 -10.704 1.00 91.62 87 PRO A N 1
ATOM 707 C CA . PRO A 1 87 ? 15.839 -3.890 -9.760 1.00 91.62 87 PRO A CA 1
ATOM 708 C C . PRO A 1 87 ? 16.171 -3.522 -8.310 1.00 91.62 87 PRO A C 1
ATOM 710 O O . PRO A 1 87 ? 17.315 -3.660 -7.879 1.00 91.62 87 PRO A O 1
ATOM 713 N N . THR A 1 88 ? 15.177 -3.058 -7.555 1.00 94.25 88 THR A N 1
ATOM 714 C CA . THR A 1 88 ? 15.351 -2.669 -6.149 1.00 94.25 88 THR A CA 1
ATOM 715 C C . THR A 1 88 ? 14.374 -3.396 -5.243 1.00 94.25 88 THR A C 1
ATOM 717 O O . THR A 1 88 ? 13.250 -3.720 -5.629 1.00 94.25 88 THR A O 1
ATOM 720 N N . GLN A 1 89 ? 14.809 -3.631 -4.006 1.00 94.88 89 GLN A N 1
ATOM 721 C CA . GLN A 1 89 ? 13.999 -4.195 -2.937 1.00 94.88 89 GLN A CA 1
ATOM 722 C C . GLN A 1 89 ? 14.099 -3.285 -1.712 1.00 94.88 89 GLN A C 1
ATOM 724 O O . GLN A 1 89 ? 15.178 -3.119 -1.148 1.00 94.88 89 GLN A O 1
ATOM 729 N N . THR A 1 90 ? 12.982 -2.697 -1.292 1.00 94.75 90 THR A N 1
ATOM 730 C CA . THR A 1 90 ? 12.925 -1.779 -0.151 1.00 94.75 90 THR A CA 1
ATOM 731 C C . THR A 1 90 ? 11.980 -2.305 0.921 1.00 94.75 90 THR A C 1
ATOM 733 O O . THR A 1 90 ? 10.828 -2.648 0.652 1.00 94.75 90 THR A O 1
ATOM 736 N N . SER A 1 91 ? 12.470 -2.387 2.159 1.00 95.19 91 SER A N 1
ATOM 737 C CA . SER A 1 91 ? 11.635 -2.698 3.320 1.00 95.19 91 SER A CA 1
ATOM 738 C C . SER A 1 91 ? 11.012 -1.412 3.852 1.00 95.19 91 SER A C 1
ATOM 740 O O . SER A 1 91 ? 11.713 -0.435 4.111 1.00 95.19 91 SER A O 1
ATOM 742 N N . LEU A 1 92 ? 9.688 -1.397 3.981 1.00 94.94 92 LEU A N 1
ATOM 743 C CA . LEU A 1 92 ? 8.899 -0.226 4.335 1.00 94.94 92 LEU A CA 1
ATOM 744 C C . LEU A 1 92 ? 8.046 -0.528 5.563 1.00 94.94 92 LEU A C 1
ATOM 746 O O . LEU A 1 92 ? 7.159 -1.383 5.529 1.00 94.94 92 LEU A O 1
ATOM 750 N N . LYS A 1 93 ? 8.263 0.241 6.633 1.00 95.75 93 LYS A N 1
ATOM 751 C CA . LYS A 1 93 ? 7.355 0.295 7.781 1.00 95.75 93 LYS A CA 1
ATOM 752 C C . LYS A 1 93 ? 6.353 1.424 7.575 1.00 95.75 93 LYS A C 1
ATOM 754 O O . LYS A 1 93 ? 6.641 2.598 7.794 1.00 95.75 93 LYS A O 1
ATOM 759 N N . VAL A 1 94 ? 5.159 1.061 7.129 1.00 95.06 94 VAL A N 1
ATOM 760 C CA . VAL A 1 94 ? 4.112 1.999 6.733 1.00 95.06 94 VAL A CA 1
ATOM 761 C C . VAL A 1 94 ? 3.161 2.230 7.901 1.00 95.06 94 VAL A C 1
ATOM 763 O O . VAL A 1 94 ? 2.326 1.382 8.216 1.00 95.06 94 VAL A O 1
ATOM 766 N N . VAL A 1 95 ? 3.245 3.402 8.528 1.00 96.12 95 VAL A N 1
ATOM 767 C CA . VAL A 1 95 ? 2.252 3.837 9.522 1.00 96.12 95 VAL A CA 1
ATOM 768 C C . VAL A 1 95 ? 0.991 4.303 8.799 1.00 96.12 95 VAL A C 1
ATOM 770 O O . VAL A 1 95 ? 1.040 5.147 7.897 1.00 96.12 95 VAL A O 1
ATOM 773 N N . MET A 1 96 ? -0.152 3.729 9.167 1.00 95.94 96 MET A N 1
ATOM 774 C CA . MET A 1 96 ? -1.428 4.034 8.535 1.00 95.94 96 MET A CA 1
ATOM 775 C C . MET A 1 96 ? -2.131 5.207 9.209 1.00 95.94 96 MET A C 1
ATOM 777 O O . MET A 1 96 ? -2.150 5.337 10.430 1.00 95.94 96 MET A O 1
ATOM 781 N N . ARG A 1 97 ? -2.807 6.027 8.403 1.00 95.75 97 ARG A N 1
ATOM 782 C CA . ARG A 1 97 ? -3.752 7.023 8.901 1.00 95.75 97 ARG A CA 1
ATOM 783 C C . ARG A 1 97 ? -5.028 6.317 9.340 1.00 95.75 97 ARG A C 1
ATOM 785 O O . ARG A 1 97 ? -5.679 5.646 8.536 1.00 95.75 97 ARG A O 1
ATOM 792 N N . LEU A 1 98 ? -5.407 6.505 10.596 1.00 94.81 98 LEU A N 1
ATOM 793 C CA . LEU A 1 98 ? -6.635 5.949 11.152 1.00 94.81 98 LEU A CA 1
ATOM 794 C C . LEU A 1 98 ? -7.860 6.601 10.500 1.00 94.81 98 LEU A C 1
ATOM 796 O O . LEU A 1 98 ? -7.979 7.823 10.443 1.00 94.81 98 LEU A O 1
ATOM 800 N N . ALA A 1 99 ? -8.774 5.771 10.007 1.00 92.94 99 ALA A N 1
ATOM 801 C CA . ALA A 1 99 ? -10.068 6.187 9.466 1.00 92.94 99 ALA A CA 1
ATOM 802 C C . ALA A 1 99 ? -11.210 5.974 10.476 1.00 92.94 99 ALA A C 1
ATOM 804 O O . ALA A 1 99 ? -12.327 6.443 10.272 1.00 92.94 99 ALA A O 1
ATOM 805 N N . SER A 1 100 ? -10.944 5.251 11.566 1.00 90.31 100 SER A N 1
ATOM 806 C CA . SER A 1 100 ? -11.921 4.877 12.583 1.00 90.31 100 SER A CA 1
ATOM 807 C C . SER A 1 100 ? -11.326 5.031 13.980 1.00 90.31 100 SER A C 1
ATOM 809 O O . SER A 1 100 ? -10.208 4.589 14.220 1.00 90.31 100 SER A O 1
ATOM 811 N N . LYS A 1 101 ? -12.120 5.544 14.930 1.00 90.00 101 LYS A N 1
ATOM 812 C CA . LYS A 1 101 ? -11.766 5.640 16.365 1.00 90.00 101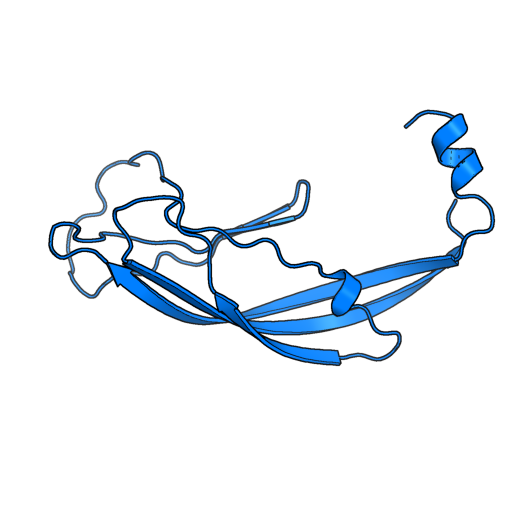 LYS A CA 1
ATOM 813 C C . LYS A 1 101 ? -11.669 4.278 17.074 1.00 90.00 101 LYS A C 1
ATOM 815 O O . LYS A 1 101 ? -11.390 4.202 18.265 1.00 90.00 101 LYS A O 1
ATOM 820 N N . LYS A 1 102 ? -11.963 3.195 16.350 1.00 89.88 102 LYS A N 1
ATOM 821 C CA . LYS A 1 102 ? -11.853 1.810 16.826 1.00 89.88 102 LYS A CA 1
ATOM 822 C C . LYS A 1 102 ? -10.401 1.354 16.974 1.00 89.88 102 LYS A C 1
ATOM 824 O O . LYS A 1 102 ? -10.132 0.435 17.742 1.00 89.88 102 LYS A O 1
ATOM 829 N N . LEU A 1 103 ? -9.497 1.985 16.229 1.00 91.56 103 LEU A N 1
ATOM 830 C CA . LEU A 1 103 ? -8.066 1.739 16.287 1.00 91.56 103 LEU A CA 1
ATOM 831 C C . LEU A 1 103 ? -7.379 2.870 17.054 1.00 91.56 103 LEU A C 1
ATOM 833 O O . LEU A 1 103 ? -7.767 4.027 16.911 1.00 91.56 103 LEU A O 1
ATOM 837 N N . ALA A 1 104 ? -6.374 2.516 17.847 1.00 92.38 104 ALA A N 1
ATOM 838 C CA . ALA A 1 104 ? -5.442 3.429 18.498 1.00 92.38 104 ALA A CA 1
ATOM 839 C C . ALA A 1 104 ? -4.183 3.632 17.640 1.00 92.38 104 ALA A C 1
ATOM 841 O O . ALA A 1 104 ? -3.698 4.752 17.520 1.00 92.38 104 ALA A O 1
ATOM 842 N N . SER A 1 105 ? -3.701 2.575 16.977 1.00 92.62 105 SER A N 1
ATOM 843 C CA . SER A 1 105 ? -2.592 2.645 16.025 1.00 92.62 105 SER A CA 1
ATOM 844 C C . SER A 1 105 ? -2.682 1.519 14.985 1.00 92.62 105 SER A C 1
ATOM 846 O O . SER A 1 105 ? -3.361 0.509 15.185 1.00 92.62 105 SER A O 1
ATOM 848 N N . ALA A 1 106 ? -2.048 1.718 13.827 1.00 94.75 106 ALA A N 1
ATOM 849 C CA . ALA A 1 106 ? -1.939 0.705 12.781 1.00 94.75 106 ALA A CA 1
ATOM 850 C C . ALA A 1 106 ? -0.653 0.911 11.976 1.00 94.75 106 ALA A C 1
ATOM 852 O O . ALA A 1 106 ? -0.426 1.988 11.420 1.00 94.75 106 ALA A O 1
ATOM 853 N N . SER A 1 107 ? 0.168 -0.131 11.873 1.00 95.56 107 SER A N 1
ATOM 854 C CA . SER A 1 107 ? 1.372 -0.140 11.048 1.00 95.56 107 SER A CA 1
ATOM 855 C C . SER A 1 107 ? 1.494 -1.445 10.268 1.00 95.56 107 SER A C 1
ATOM 857 O O . SER A 1 107 ? 1.078 -2.504 10.731 1.00 95.56 107 SER A O 1
ATOM 859 N N . LEU A 1 108 ? 2.016 -1.346 9.049 1.00 94.94 108 LEU A N 1
ATOM 860 C CA . LEU A 1 108 ? 2.228 -2.468 8.145 1.00 94.94 108 LEU A CA 1
ATOM 861 C C . LEU A 1 108 ? 3.683 -2.480 7.709 1.00 94.94 108 LEU A C 1
ATOM 863 O O . LEU A 1 108 ? 4.144 -1.538 7.064 1.00 94.94 108 LEU A O 1
ATOM 867 N N . LEU A 1 109 ? 4.379 -3.557 8.038 1.00 95.62 109 LEU A N 1
ATOM 868 C CA . LEU A 1 109 ? 5.682 -3.867 7.488 1.00 95.62 109 LEU A CA 1
ATOM 869 C C . LEU A 1 109 ? 5.488 -4.633 6.178 1.00 95.62 109 LEU A C 1
ATOM 871 O O . LEU A 1 109 ? 4.814 -5.668 6.129 1.00 95.62 109 LEU A O 1
ATOM 875 N N . LEU A 1 110 ? 6.048 -4.102 5.099 1.00 94.56 110 LEU A N 1
ATOM 876 C CA . LEU A 1 110 ? 6.015 -4.726 3.785 1.00 94.56 110 LEU A CA 1
ATOM 877 C C . LEU A 1 110 ? 7.346 -4.535 3.076 1.00 94.56 110 LEU A C 1
ATOM 879 O O . LEU A 1 110 ? 8.061 -3.571 3.321 1.00 94.56 110 LEU A O 1
ATOM 883 N N . THR A 1 111 ? 7.649 -5.428 2.145 1.00 96.19 111 THR A N 1
ATOM 884 C CA . THR A 1 111 ? 8.750 -5.246 1.202 1.00 96.19 111 THR A CA 1
ATOM 885 C C . THR A 1 111 ? 8.192 -4.908 -0.170 1.00 96.19 111 THR A C 1
ATOM 887 O O . THR A 1 111 ? 7.306 -5.604 -0.670 1.00 96.19 111 THR A O 1
ATOM 890 N N . LEU A 1 112 ? 8.709 -3.846 -0.779 1.00 95.19 112 LEU A N 1
ATOM 891 C CA . LEU A 1 112 ? 8.391 -3.430 -2.134 1.00 95.19 112 LEU A CA 1
ATOM 892 C C . LEU A 1 112 ? 9.558 -3.782 -3.056 1.00 95.19 112 LEU A C 1
ATOM 894 O O . LEU A 1 112 ? 10.686 -3.358 -2.839 1.00 95.19 112 LEU A O 1
ATOM 898 N N . HIS A 1 113 ? 9.268 -4.549 -4.095 1.00 95.69 113 HIS A N 1
ATOM 899 C CA . HIS A 1 113 ? 10.196 -4.861 -5.167 1.00 95.69 113 HIS A CA 1
ATOM 900 C C . HIS A 1 113 ? 9.810 -4.072 -6.417 1.00 95.69 113 HIS A C 1
ATOM 902 O O . HIS A 1 113 ? 8.633 -4.049 -6.787 1.00 95.69 113 HIS A O 1
ATOM 908 N N . SER A 1 114 ? 10.783 -3.443 -7.065 1.00 93.88 114 SER A N 1
ATOM 909 C CA . SER A 1 114 ? 10.608 -2.608 -8.253 1.00 93.88 114 SER A CA 1
ATOM 910 C C . SER A 1 114 ? 11.477 -3.139 -9.383 1.00 93.88 114 SER A C 1
ATOM 912 O O . SER A 1 114 ? 12.658 -3.399 -9.181 1.00 93.88 114 SER A O 1
ATOM 914 N N . VAL A 1 115 ? 10.893 -3.321 -10.568 1.00 95.88 115 VAL A N 1
ATOM 915 C CA . VAL A 1 115 ? 11.598 -3.764 -11.779 1.00 95.88 115 VAL A CA 1
ATOM 916 C C . VAL A 1 115 ? 11.163 -2.906 -12.947 1.00 95.88 115 VAL A C 1
ATOM 918 O O . VAL A 1 115 ? 9.965 -2.745 -13.196 1.00 95.88 115 VAL A O 1
ATOM 921 N N . ILE A 1 116 ? 12.119 -2.388 -13.707 1.00 93.12 116 ILE A N 1
ATOM 922 C CA . ILE A 1 116 ? 11.819 -1.731 -14.970 1.00 93.12 116 ILE A CA 1
ATOM 923 C C . ILE A 1 116 ? 11.516 -2.774 -16.050 1.00 93.12 116 ILE A C 1
ATOM 925 O O . ILE A 1 116 ? 12.260 -3.726 -16.249 1.00 93.12 116 ILE A O 1
ATOM 929 N N . MET A 1 117 ? 10.381 -2.627 -16.728 1.00 92.25 117 MET A N 1
ATOM 930 C CA . MET A 1 117 ? 9.973 -3.523 -17.815 1.00 92.25 117 MET A CA 1
ATOM 931 C C . MET A 1 117 ? 10.317 -2.956 -19.191 1.00 92.25 117 MET A C 1
ATOM 933 O O . MET A 1 117 ? 10.666 -3.706 -20.093 1.00 92.25 117 MET A O 1
ATOM 937 N N . LYS A 1 118 ? 10.124 -1.647 -19.392 1.00 89.38 118 LYS A N 1
ATOM 938 C CA . LYS A 1 118 ? 10.354 -0.988 -20.684 1.00 89.38 118 LYS A CA 1
ATOM 939 C C . LYS A 1 118 ? 10.646 0.492 -20.487 1.00 89.38 118 LYS A C 1
ATOM 941 O O . LYS A 1 118 ? 9.902 1.152 -19.762 1.00 89.38 118 LYS A O 1
ATOM 946 N N . GLU A 1 119 ? 11.639 0.998 -21.203 1.00 89.06 119 GLU A N 1
ATOM 947 C CA . GLU A 1 119 ? 11.898 2.426 -21.396 1.00 89.06 119 GLU A CA 1
ATOM 948 C C . GLU A 1 119 ? 11.510 2.846 -22.820 1.00 89.06 119 GLU A C 1
ATOM 950 O O . GLU A 1 119 ? 11.485 2.028 -23.743 1.00 89.06 119 GLU A O 1
ATOM 955 N N . GLY A 1 120 ? 11.139 4.110 -22.998 1.00 86.31 120 GLY A N 1
ATOM 956 C CA . GLY A 1 120 ? 10.809 4.683 -24.297 1.00 86.31 120 GLY A CA 1
ATOM 957 C C . GLY A 1 120 ? 10.322 6.121 -24.179 1.00 86.31 120 GLY A C 1
ATOM 958 O O . GLY A 1 120 ? 10.524 6.780 -23.161 1.00 86.31 120 GLY A O 1
ATOM 959 N N . GLU A 1 121 ? 9.650 6.602 -25.215 1.00 84.06 121 GLU A N 1
ATOM 960 C CA . GLU A 1 121 ? 9.015 7.919 -25.222 1.00 84.06 121 GLU A CA 1
ATOM 961 C C . GLU A 1 121 ? 7.511 7.807 -24.958 1.00 84.06 121 GLU A C 1
ATOM 963 O O . GLU A 1 121 ? 6.865 6.796 -25.250 1.00 84.06 121 GLU A O 1
ATOM 968 N N . ALA A 1 122 ? 6.945 8.844 -24.353 1.00 78.06 122 ALA A N 1
ATOM 969 C CA . ALA A 1 122 ? 5.521 8.953 -24.125 1.00 78.06 122 ALA A CA 1
ATOM 970 C C . ALA A 1 122 ? 4.820 9.323 -25.443 1.00 78.06 122 ALA A C 1
ATOM 972 O O . ALA A 1 122 ? 5.083 10.372 -26.027 1.00 78.06 122 ALA A O 1
ATOM 973 N N . THR A 1 123 ? 3.916 8.445 -25.879 1.00 71.00 123 THR A N 1
ATOM 974 C CA . THR A 1 123 ? 3.007 8.637 -27.024 1.00 71.00 123 THR A CA 1
ATOM 975 C C . THR A 1 123 ? 1.895 9.637 -26.735 1.00 71.00 123 THR A C 1
ATOM 977 O O . THR A 1 123 ? 1.347 9.585 -25.600 1.00 71.00 123 THR A O 1
#

Foldseek 3Di:
DDPVVQVVFFPAKDWDKDKDKAWDDKDWAFDPPDDDAWDWDWDDDDPDIDIHPIDGDPDDDDPDPDDPDDDFWADDDDCVVVADAAKDKDWDWAWTHGPDNRTPTIITTMIMIMDIDDIDGRD

Radius of gyration: 19.11 Å; Cα contacts (8 Å, |Δi|>4): 198; chains: 1; bounding box: 41×38×53 Å

Nearest PDB structures (foldseek):
  7lcg-assembly1_E  TM=2.143E-01  e=4.762E+00  Usutu virus

Solvent-accessible surface area (backbone atoms only — not comparable to full-atom values): 7784 Å² total; per-residue (Å²): 133,59,72,69,68,38,63,76,28,55,86,35,83,36,73,43,73,48,76,47,77,47,83,74,45,78,51,70,41,58,34,95,90,46,80,83,66,74,48,65,58,72,52,74,58,90,97,46,77,48,68,53,73,74,45,72,54,92,68,89,78,80,92,67,81,88,69,83,86,74,75,50,58,48,71,90,78,73,64,70,85,60,64,44,95,54,77,45,77,46,80,43,79,43,70,37,48,70,67,33,86,53,44,76,46,41,37,36,36,31,37,42,34,24,34,61,75,48,77,51,67,31,105

pLDDT: mean 85.11, std 13.17, range [44.38, 96.19]

Secondary structure (DSSP, 8-state):
--HHHHHTTTT-EEEEEEEEEEEEEEEEEEPTT----EE--EEEETTEEEEPPPEE-S------S-------EE----GGGG--SS-EEEEEEEEPEESSTTEEEEEEEEEEEEEEEEEEE--

InterPro domains:
  IPR019448 NT-type C2 domain [PS51840] (7-123)

Sequence (123 aa):
MSVWRRLQRVGKKAAKFQFTTSLQELTIECNRQYRPGTFVIVWSRRSRRYTSKVGNVTTSRLSGPSVRRRVLATRQIDLSEFAANIPTQTSLKVVMRLASKKLASASLLLTLHSVIMKEGEAT

Organism: NCBI:txid27848